Protein AF-A0A7J0DEX2-F1 (afdb_monomer)

pLDDT: mean 79.99, std 15.47, range [41.5, 95.88]

Foldseek 3Di:
DPPDDPQVVQVVVVVVCVVVVHDDAAEAEAEPVPPDVPVVVSVVVGPHQYYDYPPDDPVVVVVSVVVVD

Solvent-accessible surface area (backbone atoms only — not comparable to full-atom values): 4423 Å² total; per-residue (Å²): 115,95,89,57,53,71,66,61,51,51,53,54,51,51,55,50,23,64,73,73,74,51,86,78,90,41,74,46,79,41,62,74,89,61,87,50,74,66,59,58,52,50,56,74,70,44,97,58,76,44,77,44,57,51,81,79,50,67,69,63,49,52,51,53,56,58,72,76,102

Structure (mmCIF, N/CA/C/O backbone):
data_AF-A0A7J0DEX2-F1
#
_entry.id   AF-A0A7J0DEX2-F1
#
loop_
_atom_site.group_PDB
_atom_site.id
_atom_site.type_symbol
_atom_site.label_atom_id
_atom_site.label_alt_id
_atom_site.label_comp_id
_atom_site.label_asym_id
_atom_site.label_entity_id
_atom_site.label_seq_id
_atom_site.pdbx_PDB_ins_code
_atom_site.Cartn_x
_atom_site.Cartn_y
_atom_site.Cartn_z
_atom_site.occupancy
_atom_site.B_iso_or_equiv
_atom_site.auth_seq_id
_atom_site.auth_comp_id
_atom_site.auth_asym_id
_atom_site.auth_atom_id
_atom_site.pdbx_PDB_model_num
ATOM 1 N N . MET A 1 1 ? -3.536 -3.797 -12.117 1.00 70.62 1 MET A N 1
ATOM 2 C CA . MET A 1 1 ? -4.835 -4.235 -11.580 1.00 70.62 1 MET A CA 1
ATOM 3 C C . MET A 1 1 ? -5.877 -3.976 -12.660 1.00 70.62 1 MET A C 1
ATOM 5 O O . MET A 1 1 ? -5.884 -2.862 -13.164 1.00 70.62 1 MET A O 1
ATOM 9 N N . PRO A 1 2 ? -6.620 -4.996 -13.127 1.00 73.19 2 PRO A N 1
ATOM 10 C CA . PRO A 1 2 ? -7.458 -4.879 -14.328 1.00 73.19 2 PRO A CA 1
ATOM 11 C C . PRO A 1 2 ? -8.870 -4.317 -14.089 1.00 73.19 2 PRO A C 1
ATOM 13 O O . PRO A 1 2 ? -9.501 -3.895 -15.048 1.00 73.19 2 PRO A O 1
ATOM 16 N N . VAL A 1 3 ? -9.371 -4.322 -12.847 1.00 88.75 3 VAL A N 1
ATOM 17 C CA . VAL A 1 3 ? -10.755 -3.909 -12.512 1.00 88.75 3 VAL A CA 1
ATOM 18 C C . VAL A 1 3 ? -10.811 -2.558 -11.789 1.00 88.75 3 VAL A C 1
ATOM 20 O O . VAL A 1 3 ? -11.743 -1.793 -11.988 1.00 88.75 3 VAL A O 1
ATOM 23 N N . MET A 1 4 ? -9.814 -2.271 -10.956 1.00 85.69 4 MET A N 1
ATOM 24 C CA . MET A 1 4 ? -9.715 -1.085 -10.103 1.00 85.69 4 MET A CA 1
ATOM 25 C C . MET A 1 4 ? -8.244 -0.674 -10.045 1.00 85.69 4 MET A C 1
ATOM 27 O O . MET A 1 4 ? -7.383 -1.549 -10.170 1.00 85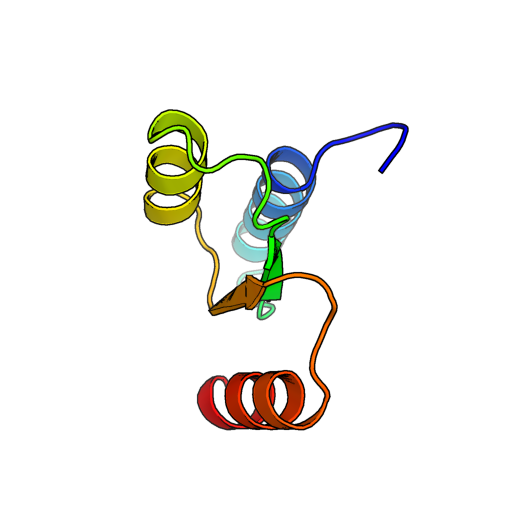.69 4 MET A O 1
ATOM 31 N N . ASP A 1 5 ? -7.941 0.615 -9.895 1.00 85.00 5 ASP A N 1
ATOM 32 C CA . ASP A 1 5 ? -6.568 1.104 -9.733 1.00 85.00 5 ASP A CA 1
ATOM 33 C C . ASP A 1 5 ? -6.127 1.167 -8.257 1.00 85.00 5 ASP A C 1
ATOM 35 O O . ASP A 1 5 ? -6.895 0.872 -7.341 1.00 85.00 5 ASP A O 1
ATOM 39 N N . GLY A 1 6 ? -4.838 1.448 -8.034 1.00 83.00 6 GLY A N 1
ATOM 40 C CA . GLY A 1 6 ? -4.237 1.437 -6.694 1.00 83.00 6 GLY A CA 1
ATOM 41 C C . GLY A 1 6 ? -4.828 2.496 -5.777 1.00 83.00 6 GLY A C 1
ATOM 42 O O . GLY A 1 6 ? -5.035 2.229 -4.600 1.00 83.00 6 GLY A O 1
ATOM 43 N N . PHE A 1 7 ? -5.149 3.661 -6.332 1.00 82.44 7 PHE A N 1
ATOM 44 C CA . PHE A 1 7 ? -5.696 4.779 -5.579 1.00 82.44 7 PHE A CA 1
ATOM 45 C C . PHE A 1 7 ? -7.122 4.495 -5.131 1.00 82.44 7 PHE A C 1
ATOM 47 O O . PHE A 1 7 ? -7.472 4.747 -3.980 1.00 82.44 7 PHE A O 1
ATOM 54 N N . GLU A 1 8 ? -7.946 3.945 -6.021 1.00 86.94 8 GLU A N 1
ATOM 55 C CA . GLU A 1 8 ? -9.310 3.578 -5.671 1.00 86.94 8 GLU A CA 1
ATOM 56 C C . GLU A 1 8 ? -9.338 2.444 -4.639 1.00 86.94 8 GLU A C 1
ATOM 58 O O . GLU A 1 8 ? -10.148 2.493 -3.713 1.00 86.94 8 GLU A O 1
ATOM 63 N N . ALA A 1 9 ? -8.424 1.472 -4.739 1.00 89.50 9 ALA A N 1
ATOM 64 C CA . ALA A 1 9 ? -8.279 0.431 -3.727 1.00 89.50 9 ALA A CA 1
ATOM 65 C C . ALA A 1 9 ? -7.919 1.024 -2.353 1.00 89.50 9 ALA A C 1
ATOM 67 O O . ALA A 1 9 ? -8.603 0.723 -1.378 1.00 89.50 9 ALA A O 1
ATOM 68 N N . THR A 1 10 ? -6.917 1.910 -2.286 1.00 89.25 10 THR A N 1
ATOM 69 C CA . THR A 1 10 ? -6.534 2.619 -1.053 1.00 89.25 10 THR A CA 1
ATOM 70 C C . THR A 1 10 ? -7.707 3.394 -0.466 1.00 89.25 10 THR A C 1
ATOM 72 O O . THR A 1 10 ? -8.026 3.202 0.700 1.00 89.25 10 THR A O 1
ATOM 75 N N . ARG A 1 11 ? -8.418 4.193 -1.275 1.00 88.62 11 ARG A N 1
ATOM 76 C CA . ARG A 1 11 ? -9.579 4.967 -0.805 1.00 88.62 11 ARG A CA 1
ATOM 77 C C . ARG A 1 11 ? -10.634 4.075 -0.152 1.00 88.62 11 ARG A C 1
ATOM 79 O O . ARG A 1 11 ? -11.143 4.412 0.910 1.00 88.62 11 ARG A O 1
ATOM 86 N N . ARG A 1 12 ? -10.968 2.946 -0.784 1.00 92.44 12 ARG A N 1
ATOM 87 C CA . ARG A 1 12 ? -11.965 2.009 -0.245 1.00 92.44 12 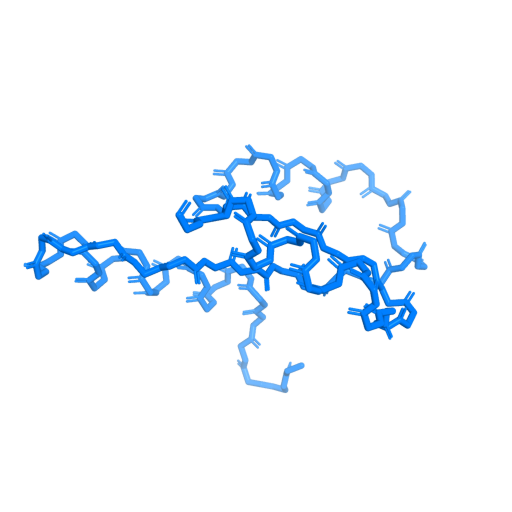ARG A CA 1
ATOM 88 C C . ARG A 1 12 ? -11.492 1.363 1.056 1.00 92.44 12 ARG A C 1
ATOM 90 O O . ARG A 1 12 ? -12.300 1.209 1.961 1.00 92.44 12 ARG A O 1
ATOM 97 N N . ILE A 1 13 ? -10.209 1.008 1.159 1.00 92.19 13 ILE A N 1
ATOM 98 C CA . ILE A 1 13 ? -9.643 0.470 2.405 1.00 92.19 13 ILE A CA 1
ATOM 99 C C . ILE A 1 13 ? -9.766 1.511 3.520 1.00 92.19 13 ILE A C 1
ATOM 101 O O . ILE A 1 13 ? -10.276 1.181 4.584 1.00 92.19 13 ILE A O 1
ATOM 105 N N . THR A 1 14 ? -9.414 2.771 3.259 1.00 90.19 14 THR A N 1
ATOM 106 C CA . THR A 1 14 ? -9.479 3.815 4.288 1.00 90.19 14 THR A CA 1
ATOM 107 C C . THR A 1 14 ? -10.908 4.187 4.703 1.00 90.19 14 THR A C 1
ATOM 109 O O . THR A 1 14 ? -11.170 4.534 5.855 1.00 90.19 14 THR A O 1
ATOM 112 N N . GLU A 1 15 ? -11.879 4.084 3.794 1.00 92.50 15 GLU A N 1
ATOM 113 C CA . GLU A 1 15 ? -13.301 4.221 4.137 1.00 92.50 15 GLU A CA 1
ATOM 114 C C . GLU A 1 15 ? -13.758 3.127 5.116 1.00 92.50 15 GLU A C 1
ATOM 116 O O . GLU A 1 15 ? -14.429 3.431 6.105 1.00 92.50 15 GLU A O 1
ATOM 121 N N . GLU A 1 16 ? -13.337 1.881 4.891 1.00 95.06 16 GLU A N 1
ATOM 122 C CA . GLU A 1 16 ? -13.611 0.765 5.802 1.00 95.06 16 GLU A CA 1
ATOM 123 C C . GLU A 1 16 ? -12.860 0.921 7.135 1.00 95.06 16 GLU A C 1
ATOM 125 O O . GLU A 1 16 ? -13.439 0.731 8.201 1.00 95.06 16 GLU A O 1
ATOM 130 N N . GLU A 1 17 ? -11.594 1.336 7.112 1.00 94.25 17 GLU A N 1
ATOM 131 C CA . GLU A 1 17 ? -10.799 1.639 8.311 1.00 94.25 17 GLU A CA 1
ATOM 132 C C . GLU A 1 17 ? -11.487 2.644 9.230 1.00 94.25 17 GLU A C 1
ATOM 134 O O . GLU A 1 17 ? -11.631 2.394 10.428 1.00 94.25 17 GLU A O 1
ATOM 139 N N . ARG A 1 18 ? -11.988 3.749 8.664 1.00 91.69 18 ARG A N 1
ATOM 140 C CA . ARG A 1 18 ? -12.756 4.754 9.411 1.00 91.69 18 ARG A CA 1
ATOM 141 C C . ARG A 1 18 ? -14.043 4.180 9.988 1.00 91.69 18 ARG A C 1
ATOM 143 O O . ARG A 1 18 ? -14.419 4.557 11.096 1.00 91.69 18 ARG A O 1
ATOM 150 N N . TYR A 1 19 ? -14.712 3.287 9.260 1.00 95.44 19 TYR A N 1
ATOM 151 C CA . TYR A 1 19 ? -15.922 2.626 9.742 1.00 95.44 19 TYR A CA 1
ATOM 152 C C . TYR A 1 19 ? -15.637 1.711 10.942 1.00 95.44 19 TYR A C 1
ATOM 154 O O . TYR A 1 19 ? -16.379 1.736 11.924 1.00 95.44 19 TYR A O 1
ATOM 162 N N . TYR A 1 20 ? -14.547 0.942 10.896 1.00 95.88 20 TYR A N 1
ATOM 163 C CA . TYR A 1 20 ? -14.162 0.021 11.970 1.00 95.88 20 TYR A CA 1
ATOM 164 C C . TYR A 1 20 ? -13.306 0.661 13.073 1.00 95.88 20 TYR A C 1
ATOM 166 O O . TYR A 1 20 ? -13.090 0.036 14.110 1.00 95.88 20 TYR A O 1
ATOM 174 N N . GLY A 1 21 ? -12.823 1.891 12.881 1.00 95.00 21 GLY A N 1
ATOM 175 C CA . GLY A 1 21 ? -11.918 2.564 13.813 1.00 95.00 21 GLY A CA 1
ATOM 176 C C . GLY A 1 21 ? -10.542 1.895 13.905 1.00 95.00 21 GLY A C 1
ATOM 177 O O . GLY A 1 21 ? -9.944 1.873 14.980 1.00 95.00 21 GLY A O 1
ATOM 178 N N . VAL A 1 22 ? -10.063 1.319 12.802 1.00 94.12 22 VAL A N 1
ATOM 179 C CA . VAL A 1 22 ? -8.757 0.647 12.699 1.00 94.12 22 VAL A CA 1
ATOM 180 C C . VAL A 1 22 ? -7.868 1.368 11.692 1.00 94.12 22 VAL A C 1
ATOM 182 O O . VAL A 1 22 ? -8.364 2.142 10.886 1.00 94.12 22 VAL A O 1
ATOM 185 N N . HIS A 1 23 ? -6.565 1.094 11.724 1.00 90.75 23 HIS A N 1
ATOM 186 C CA . HIS A 1 23 ? -5.614 1.520 10.694 1.00 90.75 23 HIS A CA 1
ATOM 187 C C . HIS A 1 23 ? -4.887 0.288 10.161 1.00 90.75 23 HIS A C 1
ATOM 189 O O . HIS A 1 23 ? -4.328 -0.476 10.954 1.00 90.75 23 HIS A O 1
ATOM 195 N N . ILE A 1 24 ? -4.914 0.066 8.849 1.00 90.81 24 ILE A N 1
ATOM 196 C CA . ILE A 1 24 ? -4.202 -1.015 8.172 1.00 90.81 24 ILE A CA 1
ATOM 197 C C . ILE A 1 24 ? -3.108 -0.362 7.331 1.00 90.81 24 ILE A C 1
ATOM 199 O O . ILE A 1 24 ? -3.409 0.392 6.415 1.00 90.81 24 ILE A O 1
ATOM 203 N N . PRO A 1 25 ? -1.828 -0.673 7.572 1.00 91.00 25 PRO A N 1
ATOM 204 C CA . PRO A 1 25 ? -0.781 -0.046 6.789 1.00 91.00 25 PRO A CA 1
ATOM 205 C C . PRO A 1 25 ? -0.829 -0.405 5.298 1.00 91.00 25 PRO A C 1
ATOM 207 O O . PRO A 1 25 ? -0.886 -1.583 4.928 1.00 91.00 25 PRO A O 1
ATOM 210 N N . ILE A 1 26 ? -0.737 0.605 4.433 1.00 90.69 26 ILE A N 1
ATOM 211 C CA . ILE A 1 26 ? -0.792 0.480 2.976 1.00 90.69 26 ILE A CA 1
ATOM 212 C C . ILE A 1 26 ? 0.546 0.910 2.362 1.00 90.69 26 ILE A C 1
ATOM 214 O O . ILE A 1 26 ? 0.941 2.076 2.403 1.00 90.69 26 ILE A O 1
ATOM 218 N N . ILE A 1 27 ? 1.220 -0.042 1.706 1.00 90.06 27 ILE A N 1
ATOM 219 C CA . ILE A 1 27 ? 2.448 0.196 0.932 1.00 90.06 27 ILE A CA 1
ATOM 220 C C . ILE A 1 27 ? 2.120 0.160 -0.566 1.00 90.06 27 ILE A C 1
ATOM 222 O O . ILE A 1 27 ? 1.791 -0.892 -1.122 1.00 90.06 27 ILE A O 1
ATOM 226 N N . ALA A 1 28 ? 2.240 1.298 -1.249 1.00 88.00 28 ALA A N 1
ATOM 227 C CA . ALA A 1 28 ? 1.991 1.399 -2.686 1.00 88.00 28 ALA A CA 1
ATOM 228 C C . ALA A 1 28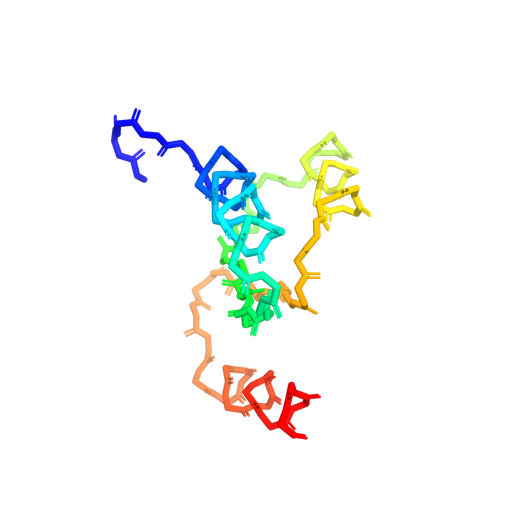 ? 3.222 1.011 -3.520 1.00 88.00 28 ALA A C 1
ATOM 230 O O . ALA A 1 28 ? 4.336 1.446 -3.242 1.00 88.00 28 ALA A O 1
ATOM 231 N N . LEU A 1 29 ? 3.018 0.250 -4.604 1.00 87.44 29 LEU A N 1
ATOM 232 C CA . LEU A 1 29 ? 4.079 -0.094 -5.561 1.00 87.44 29 LEU A CA 1
ATOM 233 C C . LEU A 1 29 ? 3.971 0.728 -6.851 1.00 87.44 29 LEU A C 1
ATOM 235 O O . LEU A 1 29 ? 3.055 0.508 -7.651 1.00 87.44 29 LEU A O 1
ATOM 239 N N . THR A 1 30 ? 4.934 1.611 -7.098 1.00 76.62 30 THR A N 1
ATOM 240 C CA . THR A 1 30 ? 4.911 2.592 -8.194 1.00 76.62 30 THR A CA 1
ATOM 241 C C . THR A 1 30 ? 5.799 2.162 -9.363 1.00 76.62 30 THR A C 1
ATOM 243 O O . THR A 1 30 ? 6.858 1.577 -9.171 1.00 76.62 30 THR A O 1
ATOM 246 N N . ASP A 1 31 ? 5.382 2.403 -10.607 1.00 72.94 31 ASP A N 1
ATOM 247 C CA . ASP A 1 31 ? 6.239 2.154 -11.775 1.00 72.94 31 ASP A CA 1
ATOM 248 C C . ASP A 1 31 ? 7.074 3.410 -12.068 1.00 72.94 31 ASP A C 1
ATOM 250 O O . ASP A 1 31 ? 6.523 4.490 -12.281 1.00 72.94 31 ASP A O 1
ATOM 254 N N . HIS A 1 32 ? 8.402 3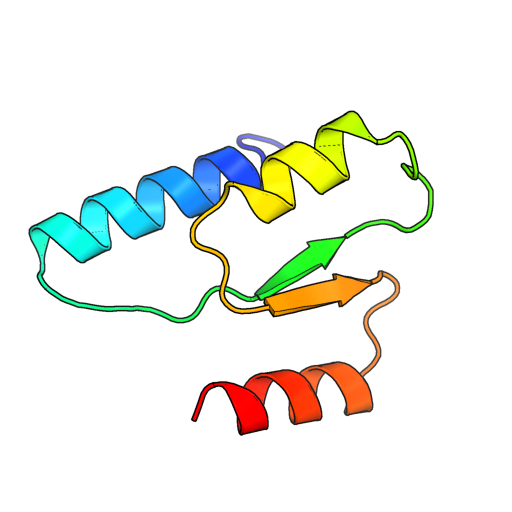.276 -12.108 1.00 56.81 32 HIS A N 1
ATOM 255 C CA . HIS A 1 32 ? 9.327 4.362 -12.450 1.00 56.81 32 HIS A CA 1
ATOM 256 C C . HIS A 1 32 ? 9.081 4.986 -13.838 1.00 56.81 32 HIS A C 1
ATOM 258 O O . HIS A 1 32 ? 9.583 6.071 -14.123 1.00 56.81 32 HIS A O 1
ATOM 264 N N . ARG A 1 33 ? 8.305 4.342 -14.720 1.00 49.78 33 ARG A N 1
ATOM 265 C CA . ARG A 1 33 ? 8.062 4.821 -16.094 1.00 49.78 33 ARG A CA 1
ATOM 266 C C . ARG A 1 33 ? 6.994 5.912 -16.219 1.00 49.78 33 ARG A C 1
ATOM 268 O O . ARG A 1 33 ? 6.763 6.391 -17.326 1.00 49.78 33 ARG A O 1
ATOM 275 N N . ARG A 1 34 ? 6.344 6.314 -15.124 1.00 49.59 34 ARG A N 1
ATOM 276 C CA . ARG A 1 34 ? 5.286 7.342 -15.110 1.00 49.59 34 ARG A CA 1
ATOM 277 C C . ARG A 1 34 ? 5.637 8.483 -14.156 1.00 49.59 34 ARG A C 1
ATOM 279 O O . ARG A 1 34 ? 4.870 8.863 -13.284 1.00 49.59 34 ARG A O 1
ATOM 286 N N . GLY A 1 35 ? 6.827 9.049 -14.344 1.00 41.50 35 GLY A N 1
ATOM 287 C CA . GLY A 1 35 ? 7.269 10.294 -13.709 1.00 41.50 35 GLY A CA 1
ATOM 288 C C . GLY A 1 35 ? 6.608 11.539 -14.314 1.00 41.50 35 GLY A C 1
ATOM 289 O O . GLY A 1 35 ? 7.304 12.443 -14.763 1.00 41.50 35 GLY A O 1
ATOM 290 N N . GLY A 1 36 ? 5.276 11.576 -14.374 1.00 43.53 36 GLY A N 1
ATOM 291 C CA . GLY A 1 36 ? 4.505 12.789 -14.648 1.00 43.53 36 GLY A CA 1
ATOM 292 C C . GLY A 1 36 ? 3.866 13.257 -13.344 1.00 43.53 36 GLY A C 1
ATOM 293 O O . GLY A 1 36 ? 3.133 12.488 -12.729 1.00 43.53 36 GLY A O 1
ATOM 294 N N . GLY A 1 37 ? 4.159 14.485 -12.908 1.00 53.53 37 GLY A N 1
ATOM 295 C CA . GLY A 1 37 ? 3.898 15.007 -11.553 1.00 53.53 37 GLY A CA 1
ATOM 296 C C . GLY A 1 37 ? 2.460 14.937 -11.011 1.00 53.53 37 GLY A C 1
ATOM 297 O O . GLY A 1 37 ? 2.246 15.243 -9.844 1.00 53.53 37 GLY A O 1
ATOM 298 N N . GLU A 1 38 ? 1.478 14.502 -11.799 1.00 55.19 38 GLU A N 1
ATOM 299 C CA . GLU A 1 38 ? 0.091 14.327 -11.360 1.00 55.19 38 GLU A CA 1
ATOM 300 C C . GLU A 1 38 ? -0.123 13.063 -10.513 1.00 55.19 38 GLU A C 1
ATOM 302 O O . GLU A 1 38 ? -0.851 13.119 -9.523 1.00 55.19 38 GLU A O 1
ATOM 307 N N . GLU A 1 39 ? 0.522 11.935 -10.839 1.00 56.56 39 GLU A N 1
ATOM 308 C CA . GLU A 1 39 ? 0.380 10.705 -10.037 1.00 56.56 39 GLU A CA 1
ATOM 309 C C . GLU A 1 39 ? 1.140 10.813 -8.709 1.00 56.56 39 GLU A C 1
ATOM 311 O O . GLU A 1 39 ? 0.624 10.397 -7.677 1.00 56.56 39 GLU A O 1
ATOM 316 N N . ALA A 1 40 ? 2.311 11.460 -8.707 1.00 55.62 40 ALA A N 1
ATOM 317 C CA . ALA A 1 40 ? 3.056 11.760 -7.482 1.00 55.62 40 ALA A CA 1
ATOM 318 C C . ALA A 1 40 ? 2.272 12.705 -6.550 1.00 55.62 40 ALA A C 1
ATOM 320 O O . ALA A 1 40 ? 2.208 12.465 -5.347 1.00 55.62 40 ALA A O 1
ATOM 321 N N . ASN A 1 41 ? 1.602 13.725 -7.104 1.00 54.38 41 ASN A N 1
ATOM 322 C CA . ASN A 1 41 ? 0.730 14.610 -6.326 1.00 54.38 41 ASN A CA 1
ATOM 323 C C . ASN A 1 41 ? -0.497 13.878 -5.760 1.00 54.38 41 ASN A C 1
ATOM 325 O O . ASN A 1 41 ? -0.877 14.134 -4.621 1.00 54.38 41 ASN A O 1
ATOM 329 N N . LYS A 1 42 ? -1.099 12.943 -6.509 1.00 58.00 42 LYS A N 1
ATOM 330 C CA . LYS A 1 42 ? -2.188 12.092 -5.994 1.00 58.00 42 LYS A CA 1
AT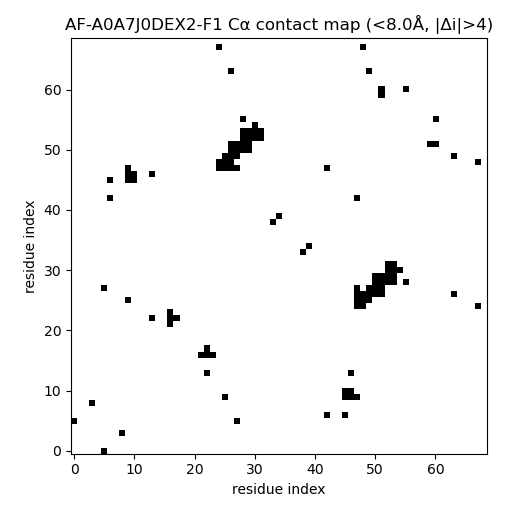OM 331 C C . LYS A 1 42 ? -1.712 11.149 -4.888 1.00 58.00 42 LYS A C 1
ATOM 333 O O . LYS A 1 42 ? -2.446 10.949 -3.929 1.00 58.00 42 LYS A O 1
ATOM 338 N N . MET A 1 43 ? -0.485 10.628 -4.982 1.00 60.22 43 MET A N 1
ATOM 339 C CA . MET A 1 43 ? 0.129 9.808 -3.926 1.00 60.22 43 MET A CA 1
ATOM 340 C C . MET A 1 43 ? 0.448 10.620 -2.666 1.00 60.22 43 MET A C 1
ATOM 342 O O . MET A 1 43 ? 0.240 10.130 -1.563 1.00 60.22 43 MET A O 1
ATOM 346 N N . MET A 1 44 ? 0.885 11.876 -2.814 1.00 54.78 44 MET A N 1
ATOM 347 C CA . MET A 1 44 ? 1.079 12.799 -1.684 1.00 54.78 44 MET A CA 1
ATOM 348 C C . MET A 1 44 ? -0.228 13.174 -0.974 1.00 54.78 44 MET A C 1
ATOM 350 O O . MET A 1 44 ? -0.185 13.608 0.173 1.00 54.78 44 MET A O 1
ATOM 354 N N . GLN A 1 45 ? -1.375 13.045 -1.646 1.00 53.78 45 GLN A N 1
ATOM 355 C CA . GLN A 1 45 ? -2.694 13.317 -1.066 1.00 53.78 45 GLN A CA 1
ATOM 356 C C . GLN A 1 45 ? -3.409 12.067 -0.544 1.00 53.78 45 GLN A C 1
ATOM 358 O O . GLN A 1 45 ? -4.408 12.197 0.160 1.00 53.78 45 GLN A O 1
ATOM 363 N N . SER A 1 46 ? -2.948 10.868 -0.900 1.00 61.97 46 SER A N 1
ATOM 364 C CA . SER A 1 46 ? -3.539 9.618 -0.423 1.00 61.97 46 SER A CA 1
ATOM 365 C C . SER A 1 46 ? -3.022 9.248 0.966 1.00 61.97 46 SER A C 1
ATOM 367 O O . SER A 1 46 ? -1.858 9.486 1.271 1.00 61.97 46 SER A O 1
ATOM 369 N N . GLU A 1 47 ? -3.879 8.614 1.769 1.00 69.56 47 GLU A N 1
ATOM 370 C CA . GLU A 1 47 ? -3.616 8.103 3.129 1.00 69.56 47 GLU A CA 1
ATOM 371 C C . GLU A 1 47 ? -2.671 6.876 3.131 1.00 69.56 47 GLU A C 1
ATOM 373 O O . GLU A 1 47 ? -2.897 5.898 3.829 1.00 69.56 47 GLU A O 1
ATOM 378 N N . LEU A 1 48 ? -1.627 6.896 2.298 1.00 78.75 48 LEU A N 1
ATOM 379 C CA . LEU A 1 48 ? -0.6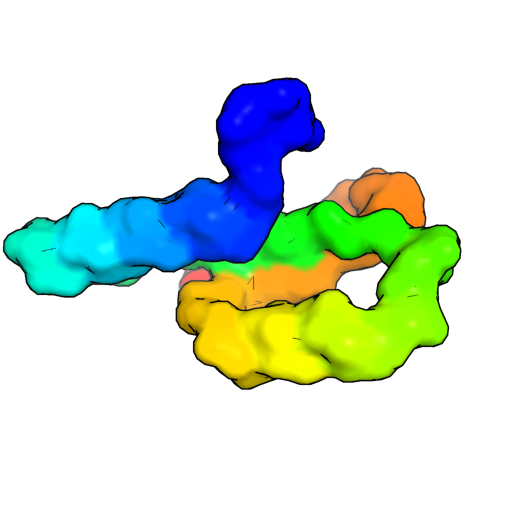21 5.840 2.195 1.00 78.75 48 LEU A CA 1
ATOM 380 C C . LEU A 1 48 ? 0.458 6.014 3.263 1.00 78.75 48 LEU A C 1
ATOM 382 O O . LEU A 1 48 ? 0.963 7.120 3.456 1.00 78.75 48 LEU A O 1
ATOM 386 N N . ASP A 1 49 ? 0.906 4.909 3.852 1.00 82.75 49 ASP A N 1
ATOM 387 C CA . ASP A 1 49 ? 2.023 4.912 4.800 1.00 82.75 49 ASP A CA 1
ATOM 388 C C . ASP A 1 49 ? 3.378 4.936 4.083 1.00 82.75 49 ASP A C 1
ATOM 390 O O . ASP A 1 49 ? 4.302 5.629 4.505 1.00 82.75 49 ASP A O 1
ATOM 394 N N . PHE A 1 50 ? 3.510 4.190 2.978 1.00 84.50 50 PHE A N 1
ATOM 395 C CA . PHE A 1 50 ? 4.761 4.081 2.222 1.00 84.50 50 PHE A CA 1
ATOM 396 C C . PHE A 1 50 ? 4.540 3.910 0.719 1.00 84.50 50 PHE A C 1
ATOM 398 O O . PHE A 1 50 ? 3.531 3.375 0.256 1.00 84.50 50 PHE A O 1
ATOM 405 N N . HIS A 1 51 ? 5.549 4.297 -0.061 1.00 84.56 51 HIS A N 1
ATOM 406 C CA . HIS A 1 51 ? 5.626 4.004 -1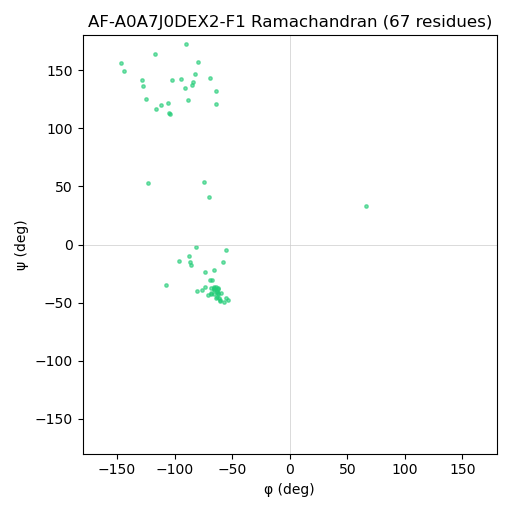.488 1.00 84.56 51 HIS A CA 1
ATOM 407 C C . HIS A 1 51 ? 6.969 3.353 -1.822 1.00 84.56 51 HIS A C 1
ATOM 409 O O . HIS A 1 51 ? 8.018 3.799 -1.364 1.00 84.56 51 HIS A O 1
ATOM 415 N N . LEU A 1 52 ? 6.939 2.306 -2.643 1.00 86.94 52 LEU A N 1
ATOM 416 C CA . LEU A 1 52 ? 8.122 1.591 -3.110 1.00 86.94 52 LEU A CA 1
ATOM 417 C C . LEU A 1 52 ? 8.107 1.478 -4.634 1.00 86.94 52 LEU A C 1
ATOM 419 O O . LEU A 1 52 ? 7.053 1.247 -5.232 1.00 86.94 52 LEU A O 1
ATOM 423 N N . PRO A 1 53 ? 9.261 1.613 -5.293 1.00 85.56 53 PRO A N 1
ATOM 424 C CA . PRO A 1 53 ? 9.322 1.513 -6.736 1.00 85.56 53 PRO A CA 1
ATOM 425 C C . PRO A 1 53 ? 9.315 0.071 -7.241 1.00 85.56 53 PRO A C 1
ATOM 427 O O . PRO A 1 53 ? 9.715 -0.871 -6.558 1.00 85.56 53 PRO A O 1
ATOM 430 N N . LYS A 1 54 ? 8.889 -0.093 -8.492 1.00 83.19 54 LYS A N 1
ATOM 431 C CA . LYS A 1 54 ? 9.040 -1.318 -9.274 1.00 83.19 54 LYS A CA 1
ATOM 432 C C . LYS A 1 54 ? 10.309 -1.238 -10.141 1.00 83.19 54 LYS A C 1
ATOM 434 O O . LYS A 1 54 ? 10.555 -0.185 -10.732 1.00 83.19 54 LYS A O 1
ATOM 439 N N . PRO A 1 55 ? 11.055 -2.347 -10.315 1.00 87.94 55 PRO A N 1
ATOM 440 C CA . PRO A 1 55 ? 10.805 -3.667 -9.734 1.00 87.94 55 PRO A CA 1
ATOM 441 C C . PRO A 1 55 ? 11.041 -3.680 -8.218 1.00 87.94 55 PRO A C 1
ATOM 443 O O . PRO A 1 55 ? 11.939 -3.010 -7.722 1.00 87.94 55 PRO A O 1
ATOM 446 N N . LEU A 1 56 ? 10.213 -4.442 -7.498 1.00 86.00 56 LEU A N 1
ATOM 447 C CA . LEU A 1 56 ? 10.238 -4.491 -6.038 1.00 86.00 56 LEU A CA 1
ATOM 448 C C . LEU A 1 56 ? 11.570 -5.063 -5.544 1.00 86.00 56 LEU A C 1
ATOM 450 O O . LEU A 1 56 ? 11.910 -6.206 -5.857 1.00 86.00 56 LEU A O 1
ATOM 454 N N . ASN A 1 57 ? 12.296 -4.281 -4.751 1.00 91.19 57 ASN A N 1
ATOM 455 C CA . ASN A 1 57 ? 13.476 -4.745 -4.038 1.00 91.19 57 ASN A CA 1
ATOM 456 C C . ASN A 1 57 ? 13.077 -5.267 -2.647 1.00 91.19 57 ASN A C 1
ATOM 458 O O . ASN A 1 57 ? 12.292 -4.646 -1.928 1.00 91.19 57 ASN A O 1
ATOM 462 N N . ARG A 1 58 ? 13.613 -6.433 -2.275 1.00 93.62 58 ARG A N 1
ATOM 463 C CA . ARG A 1 58 ? 13.272 -7.110 -1.021 1.00 93.62 58 ARG A CA 1
ATOM 464 C C . ARG A 1 58 ? 13.780 -6.345 0.196 1.00 93.62 58 ARG A C 1
ATOM 466 O O . ARG A 1 58 ? 13.060 -6.260 1.182 1.00 93.62 58 ARG A O 1
ATOM 473 N N . GLU A 1 59 ? 14.992 -5.808 0.142 1.00 94.38 59 GLU A N 1
ATOM 474 C CA . GLU A 1 59 ? 15.590 -5.057 1.246 1.00 94.38 59 GLU A CA 1
ATOM 475 C C . GLU A 1 59 ? 14.778 -3.785 1.541 1.00 94.38 59 GLU A C 1
ATOM 477 O O . GLU A 1 59 ? 14.411 -3.557 2.690 1.00 94.38 59 GLU A O 1
ATOM 482 N N . GLN A 1 60 ? 14.382 -3.044 0.501 1.00 91.12 60 GLN A N 1
ATOM 483 C CA . GLN A 1 60 ? 13.507 -1.871 0.609 1.00 91.12 60 GLN A CA 1
ATOM 484 C C . GLN A 1 60 ? 12.119 -2.218 1.166 1.00 91.12 60 GLN A C 1
ATOM 486 O O . GLN A 1 60 ? 11.561 -1.462 1.957 1.00 91.12 60 GLN A O 1
ATOM 491 N N . LEU A 1 61 ? 11.555 -3.368 0.779 1.00 91.69 61 LEU A N 1
ATOM 492 C CA . LEU A 1 61 ? 10.290 -3.840 1.345 1.00 91.69 61 LEU A CA 1
ATOM 493 C C . LEU A 1 61 ? 10.413 -4.133 2.842 1.00 91.69 61 LEU A C 1
ATOM 495 O O . LEU A 1 61 ? 9.547 -3.733 3.614 1.00 91.69 61 LEU A O 1
ATOM 499 N N . MET A 1 62 ? 11.474 -4.831 3.250 1.00 94.56 62 MET A N 1
ATOM 500 C CA . MET A 1 62 ? 11.697 -5.149 4.661 1.00 94.56 62 MET A CA 1
ATOM 501 C C . MET A 1 62 ? 1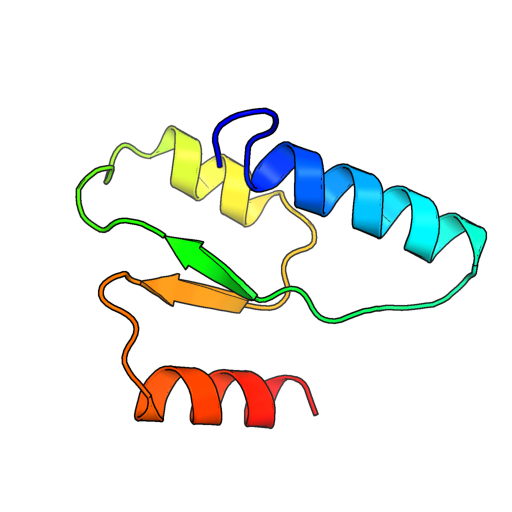1.906 -3.884 5.496 1.00 94.56 62 MET A C 1
ATOM 503 O O . MET A 1 62 ? 11.372 -3.790 6.596 1.00 94.56 62 MET A O 1
ATOM 507 N N . GLU A 1 63 ? 12.636 -2.905 4.963 1.00 91.75 63 GLU A N 1
ATOM 508 C CA . GLU A 1 63 ? 12.819 -1.598 5.595 1.00 91.75 63 GLU A CA 1
AT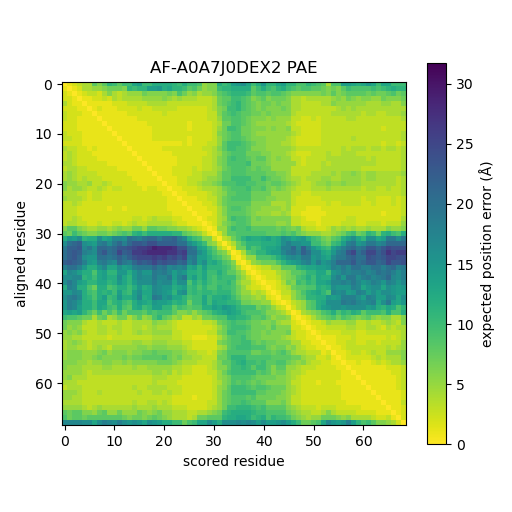OM 509 C C . GLU A 1 63 ? 11.479 -0.867 5.774 1.00 91.75 63 GLU A C 1
ATOM 511 O O . GLU A 1 63 ? 11.161 -0.445 6.883 1.00 91.75 63 GLU A O 1
ATOM 516 N N . ALA A 1 64 ? 10.643 -0.804 4.732 1.00 90.56 64 ALA A N 1
ATOM 517 C CA . ALA A 1 64 ? 9.315 -0.192 4.821 1.00 90.56 64 ALA A CA 1
ATOM 518 C C . ALA A 1 64 ? 8.415 -0.884 5.860 1.00 90.56 64 ALA A C 1
ATOM 520 O O . ALA A 1 64 ? 7.749 -0.212 6.643 1.00 90.56 64 ALA A O 1
ATOM 521 N N . ILE A 1 65 ? 8.431 -2.221 5.916 1.00 92.12 65 ILE A N 1
ATOM 522 C CA . ILE A 1 65 ? 7.682 -2.986 6.924 1.00 92.12 65 ILE A CA 1
ATOM 523 C C . ILE A 1 65 ? 8.175 -2.657 8.338 1.00 92.12 65 ILE A C 1
ATOM 525 O O . ILE A 1 65 ? 7.356 -2.481 9.233 1.00 92.12 65 ILE A O 1
ATOM 529 N N . HIS A 1 66 ? 9.489 -2.541 8.549 1.00 92.38 66 HIS A N 1
ATOM 530 C CA . HIS A 1 66 ? 10.041 -2.177 9.856 1.00 92.38 66 HIS A CA 1
ATOM 531 C C . HIS A 1 66 ? 9.706 -0.740 10.280 1.00 92.38 66 HIS A C 1
ATOM 533 O O . HIS A 1 66 ? 9.594 -0.489 11.473 1.00 92.38 66 HIS A O 1
ATOM 539 N N . HIS A 1 67 ? 9.554 0.200 9.343 1.00 86.75 67 HIS A N 1
ATOM 540 C CA . HIS A 1 67 ? 9.216 1.595 9.659 1.00 86.75 67 HIS A CA 1
ATOM 541 C C . HIS A 1 67 ? 7.763 1.811 10.089 1.00 86.75 67 HIS A C 1
ATOM 543 O O . HIS A 1 67 ? 7.463 2.808 10.739 1.00 86.75 67 HIS A O 1
ATOM 549 N N . ILE A 1 68 ? 6.874 0.909 9.686 1.00 83.56 68 ILE A N 1
ATOM 550 C CA . ILE A 1 68 ? 5.436 0.962 9.962 1.00 83.56 68 ILE A CA 1
ATOM 551 C C . ILE A 1 68 ? 5.090 0.310 11.320 1.00 83.56 68 ILE A C 1
ATOM 553 O O . ILE A 1 68 ? 3.983 0.487 11.828 1.00 83.56 68 ILE A O 1
ATOM 557 N N . HIS A 1 69 ? 6.030 -0.451 11.889 1.00 60.69 69 HIS A N 1
ATOM 558 C CA . HIS A 1 69 ? 5.852 -1.307 13.063 1.00 60.69 69 HIS A CA 1
ATOM 559 C C . HIS A 1 69 ? 6.212 -0.628 14.392 1.00 60.69 69 HIS A C 1
ATOM 561 O O . HIS A 1 69 ? 7.124 0.229 14.407 1.00 60.69 69 HIS A O 1
#

Nearest PDB structures (foldseek):
  3m6m-assembly1_D  TM=8.594E-01  e=1.102E-01  Xanthomonas campestris pv. campestris
  6exr-assembly1_C  TM=7.596E-01  e=4.166E-02  Pyrococcus horikoshii OT3
  3m6m-assembly1_F  TM=8.686E-01  e=1.559E-01  Xanthomonas campestris pv. campestris
  4n0p-assembly5_E  TM=5.506E-01  e=1.090E+00  Caulobacter vibrioides CB15
  8v84-assembly1_D  TM=3.613E-01  e=6.187E+00  Saccharomyces cerevisiae BY4741

Secondary structure (DSSP, 8-state):
--SS-HHHHHHHHHHHHHHHT-----EEEEETT---HHHHHHHHHS--SEEEEESPPHHHHHHHHHHH-

Radius of gyration: 12.83 Å; Cα contacts (8 Å, |Δi|>4): 55; chains: 1; bounding box: 32×22×30 Å

InterPro domains:
  IPR001789 Signal transduction response regulator, receiver domain [PF00072] (1-65)
  IPR001789 Signal transduction response regulator, receiver domain [PS50110] (1-69)
  IPR011006 CheY-like superfamily [SSF52172] (1-68)

Sequence (69 aa):
MPVMDGFEATRRITEEERYYGVHIPIIALTDHRRGGGEEANKMMQSELDFHLPKPLNREQLMEAIHHIH

Mean predicted aligned error: 6.56 Å

Organism: NCBI:txid165716